Protein AF-A0AAW3JU17-F1 (afdb_monomer_lite)

Structure (mmCIF, N/CA/C/O backbone):
data_AF-A0AAW3JU17-F1
#
_entry.id   AF-A0AAW3JU17-F1
#
loop_
_atom_site.group_PDB
_atom_site.id
_atom_site.type_symbol
_atom_site.label_atom_id
_atom_site.label_alt_id
_atom_site.label_comp_id
_atom_site.label_asym_id
_atom_site.label_entity_id
_atom_site.label_seq_id
_atom_site.pdbx_PDB_ins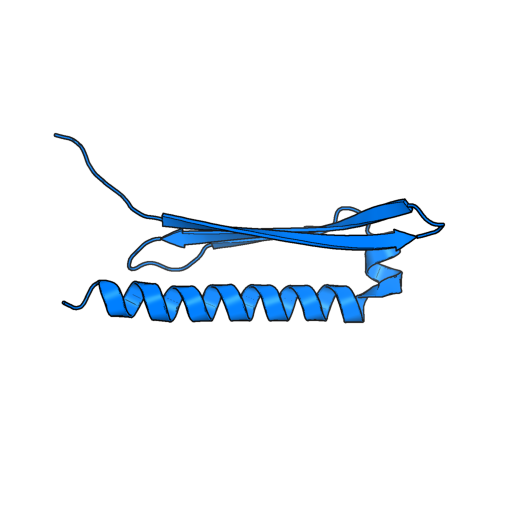_code
_atom_site.Cartn_x
_atom_site.Cartn_y
_atom_site.Cartn_z
_atom_site.occupancy
_atom_site.B_iso_or_equiv
_atom_site.auth_seq_id
_atom_site.auth_comp_id
_atom_site.auth_asym_id
_atom_site.auth_atom_id
_atom_site.pdbx_PDB_model_num
ATOM 1 N N . MET A 1 1 ? 34.960 -4.576 -10.592 1.00 62.41 1 MET A N 1
ATOM 2 C CA . MET A 1 1 ? 33.925 -4.092 -11.534 1.00 62.41 1 MET A CA 1
ATOM 3 C C . MET A 1 1 ? 32.627 -3.939 -10.759 1.00 62.41 1 MET A C 1
ATOM 5 O O . MET A 1 1 ? 32.280 -4.867 -10.039 1.00 62.41 1 MET A O 1
ATOM 9 N N . VAL A 1 2 ? 31.969 -2.781 -10.830 1.00 78.62 2 VAL A N 1
ATOM 10 C CA . VAL A 1 2 ? 30.708 -2.516 -10.111 1.00 78.62 2 VAL A CA 1
ATOM 11 C C . VAL A 1 2 ? 29.536 -2.964 -10.983 1.00 78.62 2 VAL A C 1
ATOM 13 O O . VAL A 1 2 ? 29.519 -2.667 -12.174 1.00 78.62 2 VAL A O 1
ATOM 16 N N . LYS A 1 3 ? 28.568 -3.678 -10.399 1.00 77.06 3 LYS A N 1
ATOM 17 C CA . LYS A 1 3 ? 27.268 -3.943 -11.028 1.00 77.06 3 LYS A CA 1
ATOM 18 C C . LYS A 1 3 ? 26.283 -2.885 -10.545 1.00 77.06 3 LYS A C 1
ATOM 20 O O . LYS A 1 3 ? 26.144 -2.698 -9.339 1.00 77.06 3 LYS A O 1
ATOM 25 N N . LEU A 1 4 ? 25.654 -2.184 -11.481 1.00 80.50 4 LEU A N 1
ATOM 26 C CA . LEU A 1 4 ? 24.641 -1.174 -11.197 1.00 80.50 4 LEU A CA 1
ATOM 27 C C . LEU A 1 4 ? 23.269 -1.775 -11.504 1.00 80.50 4 LEU A C 1
ATOM 29 O O . LEU A 1 4 ? 23.026 -2.212 -12.626 1.00 80.50 4 LEU A O 1
ATOM 33 N N . ASN A 1 5 ? 22.388 -1.793 -10.509 1.00 78.25 5 ASN A N 1
ATOM 34 C CA . ASN A 1 5 ? 20.996 -2.205 -10.645 1.00 78.25 5 ASN A CA 1
ATOM 35 C C . ASN A 1 5 ? 20.109 -1.025 -10.257 1.00 78.25 5 ASN A C 1
ATOM 37 O O . ASN A 1 5 ? 20.380 -0.341 -9.269 1.00 78.25 5 ASN A O 1
ATOM 41 N N . LYS A 1 6 ? 19.053 -0.793 -11.036 1.00 81.19 6 LYS A N 1
ATOM 42 C CA . LYS A 1 6 ? 18.038 0.216 -10.748 1.00 81.19 6 LYS A CA 1
ATOM 43 C C . LYS A 1 6 ? 16.751 -0.490 -10.336 1.00 81.19 6 LYS A C 1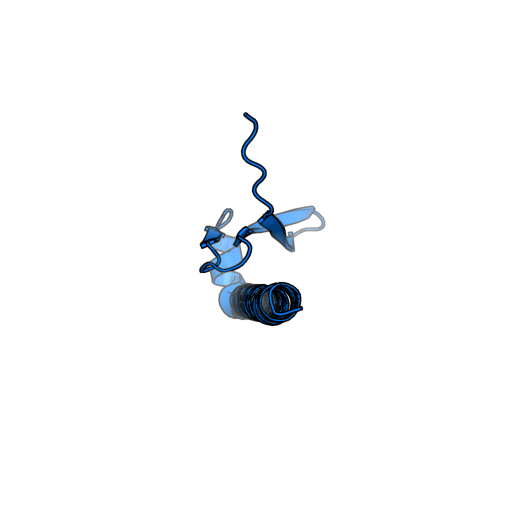
ATOM 45 O O . LYS A 1 6 ? 16.365 -1.489 -10.941 1.00 81.19 6 LYS A O 1
ATOM 50 N N . GLN A 1 7 ? 16.122 0.037 -9.297 1.00 86.56 7 GLN A N 1
ATOM 51 C CA . GLN A 1 7 ? 14.806 -0.379 -8.842 1.00 86.56 7 GLN A CA 1
ATOM 52 C C . GLN A 1 7 ? 14.064 0.839 -8.297 1.00 86.56 7 GLN A C 1
ATOM 54 O O . GLN A 1 7 ? 14.687 1.748 -7.742 1.00 86.56 7 GLN A O 1
ATOM 59 N N . THR A 1 8 ? 12.748 0.833 -8.437 1.00 90.19 8 THR A N 1
ATOM 60 C CA . THR A 1 8 ? 11.853 1.860 -7.915 1.00 90.19 8 THR A CA 1
ATOM 61 C C . THR A 1 8 ? 11.084 1.270 -6.741 1.00 90.19 8 THR A C 1
ATOM 63 O O . THR A 1 8 ? 10.419 0.249 -6.887 1.00 90.19 8 THR A O 1
ATOM 66 N N . THR A 1 9 ? 11.178 1.890 -5.566 1.00 91.56 9 THR A N 1
ATOM 67 C CA . THR A 1 9 ? 10.424 1.461 -4.380 1.00 91.56 9 THR A CA 1
ATOM 68 C C . THR A 1 9 ? 9.301 2.448 -4.105 1.00 91.56 9 THR A C 1
ATOM 70 O O . THR A 1 9 ? 9.534 3.653 -4.036 1.00 91.56 9 THR A O 1
ATOM 73 N N . VAL A 1 10 ? 8.091 1.930 -3.925 1.00 93.12 10 VAL A N 1
ATOM 74 C CA . VAL A 1 10 ? 6.886 2.703 -3.622 1.00 93.12 10 VAL A CA 1
ATOM 75 C C . VAL A 1 10 ? 6.318 2.202 -2.304 1.00 93.12 10 VAL A C 1
ATOM 77 O O . VAL A 1 10 ? 6.230 0.997 -2.080 1.00 93.12 10 VAL A O 1
ATOM 80 N N . THR A 1 11 ? 5.927 3.114 -1.423 1.00 94.38 11 THR A N 1
ATOM 81 C CA . THR A 1 11 ? 5.295 2.783 -0.146 1.00 94.38 11 THR A CA 1
ATOM 82 C C . THR A 1 11 ? 3.953 3.492 -0.036 1.00 94.38 11 THR A C 1
ATOM 84 O O . THR A 1 11 ? 3.799 4.632 -0.468 1.00 94.38 11 THR A O 1
ATOM 87 N N . GLY A 1 12 ? 2.968 2.789 0.510 1.00 93.31 12 GLY A N 1
ATOM 88 C CA . GLY A 1 12 ? 1.614 3.271 0.739 1.00 93.31 12 GLY A CA 1
ATOM 89 C C . GLY A 1 12 ? 1.233 3.070 2.198 1.00 93.31 12 GLY A C 1
ATOM 90 O O . GLY A 1 12 ? 1.596 2.071 2.820 1.00 93.31 12 GLY A O 1
ATOM 91 N N . VAL A 1 13 ? 0.513 4.032 2.757 1.00 93.38 13 VAL A N 1
ATOM 92 C CA . VAL A 1 13 ? -0.010 3.964 4.120 1.00 93.38 13 VAL A CA 1
ATOM 93 C C . VAL A 1 13 ? -1.503 4.236 4.047 1.00 93.38 13 VAL A C 1
ATOM 95 O O . VAL A 1 13 ? -1.902 5.337 3.681 1.00 93.38 13 VAL A O 1
ATOM 98 N N . CYS A 1 14 ? -2.318 3.250 4.418 1.00 91.44 14 CYS A N 1
ATOM 99 C CA . CYS A 1 14 ? -3.736 3.480 4.673 1.00 91.44 14 CYS A CA 1
ATOM 100 C C . CYS A 1 14 ? -3.871 3.911 6.125 1.00 91.44 14 CYS A C 1
ATOM 102 O O . CYS A 1 14 ? -3.672 3.097 7.034 1.00 91.44 14 CYS A O 1
ATOM 104 N N . ALA A 1 15 ? -4.196 5.179 6.342 1.00 91.50 15 ALA A N 1
ATOM 105 C CA . ALA A 1 15 ? -4.487 5.712 7.658 1.00 91.50 15 ALA A CA 1
ATOM 106 C C . ALA A 1 15 ? -5.926 6.222 7.716 1.00 91.50 15 ALA A C 1
ATOM 108 O O . ALA A 1 15 ? -6.409 6.851 6.779 1.00 91.50 15 ALA A O 1
ATOM 109 N N . LEU A 1 16 ? -6.605 5.937 8.824 1.00 87.75 16 LEU A N 1
ATOM 110 C CA . LEU A 1 16 ? -7.958 6.405 9.095 1.00 87.75 16 LEU A CA 1
ATOM 111 C C . LEU A 1 16 ? -7.963 7.247 10.362 1.00 87.75 16 LEU A C 1
ATOM 113 O O . LEU A 1 16 ? -7.301 6.919 11.348 1.00 87.75 16 LEU A O 1
ATOM 117 N N . THR A 1 17 ? -8.750 8.316 10.352 1.00 86.94 17 THR A N 1
ATOM 118 C CA . THR A 1 17 ? -8.965 9.138 11.541 1.00 86.94 17 THR A CA 1
ATOM 119 C C . THR A 1 17 ? -10.070 8.519 12.381 1.00 86.94 17 THR A C 1
ATOM 121 O O . THR A 1 17 ? -11.240 8.555 12.008 1.00 86.94 17 THR A O 1
ATOM 124 N N . VAL A 1 18 ? -9.700 7.973 13.535 1.00 83.62 18 VAL A N 1
ATOM 125 C CA . VAL A 1 18 ? -10.615 7.332 14.485 1.00 83.62 18 VAL A CA 1
ATOM 126 C C . VAL A 1 18 ? -10.495 8.074 15.807 1.00 83.62 18 VAL A C 1
ATOM 128 O O . VAL A 1 18 ? -9.393 8.220 16.338 1.00 83.62 18 VAL A O 1
ATOM 131 N N . ASP A 1 19 ? -11.607 8.610 16.308 1.00 82.25 19 ASP A N 1
ATOM 132 C CA . ASP A 1 19 ? -11.638 9.414 17.541 1.00 82.25 19 ASP A CA 1
ATOM 133 C C . ASP A 1 19 ? -10.640 10.594 17.530 1.00 82.25 19 ASP A C 1
ATOM 135 O O . ASP A 1 19 ? -9.998 10.917 18.531 1.00 82.25 19 ASP A O 1
ATOM 139 N N . GLY A 1 20 ? -10.462 11.228 16.364 1.00 85.81 20 GLY A N 1
ATOM 140 C CA . GLY A 1 20 ? -9.543 12.358 16.183 1.00 85.81 20 GLY A CA 1
ATOM 141 C C . GLY A 1 20 ? -8.057 11.983 16.172 1.00 85.81 20 GLY A C 1
ATOM 142 O O . GLY A 1 20 ? -7.208 12.873 16.193 1.00 85.81 20 GLY A O 1
ATOM 143 N N . LYS A 1 21 ? -7.728 10.687 16.133 1.00 87.19 21 LYS A N 1
ATOM 144 C CA . LYS A 1 21 ? -6.359 10.186 15.989 1.00 87.19 21 LYS A CA 1
ATOM 145 C C . LYS A 1 21 ? -6.206 9.473 14.658 1.00 87.19 21 LYS A C 1
ATOM 147 O O . LYS A 1 21 ? -6.990 8.588 14.328 1.00 87.19 21 LYS A O 1
ATOM 152 N N . GLU A 1 22 ? -5.169 9.842 13.922 1.00 88.44 22 GLU A N 1
ATOM 153 C CA . GLU A 1 22 ? -4.760 9.099 12.742 1.00 88.44 22 GLU A CA 1
ATOM 154 C C . GLU A 1 22 ? -4.215 7.736 13.183 1.00 88.44 22 GLU A C 1
ATOM 156 O O . GLU A 1 22 ? -3.291 7.643 13.996 1.00 88.44 22 GLU A O 1
ATOM 161 N N . LYS A 1 23 ? -4.836 6.669 12.689 1.00 90.06 23 LYS A N 1
ATOM 162 C CA . LYS A 1 23 ? -4.424 5.293 12.930 1.00 90.06 23 LYS A CA 1
ATOM 163 C C . LYS A 1 23 ? -4.081 4.639 11.613 1.00 90.06 23 LYS A C 1
ATOM 165 O O . LYS A 1 23 ? -4.895 4.606 10.694 1.00 90.06 23 LYS A O 1
ATOM 170 N N . GLN A 1 24 ? -2.886 4.073 11.549 1.00 92.31 24 GLN A N 1
ATOM 171 C CA . GLN A 1 24 ? -2.469 3.298 10.400 1.00 92.31 24 GLN A CA 1
ATOM 172 C C . GLN A 1 24 ? -3.157 1.931 10.415 1.00 92.31 24 GLN A C 1
ATOM 174 O O . GLN A 1 24 ? -2.917 1.104 11.289 1.00 92.31 24 GLN A O 1
ATOM 179 N N . VAL A 1 25 ? -4.003 1.702 9.419 1.00 94.00 25 VAL A N 1
ATOM 180 C CA . VAL A 1 25 ? -4.779 0.471 9.260 1.00 94.00 25 VAL A CA 1
ATOM 181 C C . VAL A 1 25 ? -3.992 -0.553 8.461 1.00 94.00 25 VAL A C 1
ATOM 183 O O . VAL A 1 25 ? -3.945 -1.734 8.813 1.00 94.00 25 VAL A O 1
ATOM 186 N N . ALA A 1 26 ? -3.323 -0.098 7.404 1.00 93.94 26 ALA A N 1
ATOM 187 C CA . ALA A 1 26 ? -2.510 -0.951 6.561 1.00 93.94 26 ALA A CA 1
ATOM 188 C C . ALA A 1 26 ? -1.279 -0.230 6.012 1.00 93.94 26 ALA A C 1
ATOM 190 O O . ALA A 1 26 ? -1.168 0.999 5.989 1.00 93.94 26 ALA A O 1
ATOM 191 N N . TYR A 1 27 ? -0.323 -1.039 5.588 1.00 94.44 27 TYR A N 1
ATOM 192 C CA . TYR A 1 27 ? 0.898 -0.620 4.937 1.00 94.44 27 TYR A CA 1
ATOM 193 C C . TYR A 1 27 ? 1.082 -1.418 3.658 1.00 94.44 27 TYR A C 1
ATOM 195 O O . TYR A 1 27 ? 0.943 -2.641 3.655 1.00 94.44 27 TYR A O 1
ATOM 203 N N . MET A 1 28 ? 1.441 -0.728 2.589 1.00 95.25 28 MET A N 1
ATOM 204 C CA . MET A 1 28 ? 1.789 -1.324 1.314 1.00 95.25 28 MET A CA 1
ATOM 205 C C . MET A 1 28 ? 3.220 -0.942 0.971 1.00 95.25 28 MET A C 1
ATOM 207 O O . MET A 1 28 ? 3.670 0.175 1.220 1.00 95.25 28 MET A O 1
ATOM 211 N N . ASN A 1 29 ? 3.947 -1.879 0.391 1.00 95.19 29 ASN A N 1
ATOM 212 C CA . ASN A 1 29 ? 5.249 -1.624 -0.191 1.00 95.19 29 ASN A CA 1
ATOM 213 C C . ASN A 1 29 ? 5.336 -2.349 -1.522 1.00 95.19 29 ASN A C 1
ATOM 215 O O . ASN A 1 29 ? 4.801 -3.442 -1.676 1.00 95.19 29 ASN A O 1
ATOM 219 N N . ALA A 1 30 ? 6.013 -1.743 -2.479 1.00 94.31 30 ALA A N 1
ATOM 220 C CA . ALA A 1 30 ? 6.318 -2.380 -3.735 1.00 94.31 30 ALA A CA 1
ATOM 221 C C . ALA A 1 30 ? 7.725 -2.025 -4.181 1.00 94.31 30 ALA A C 1
ATOM 223 O O . ALA A 1 30 ? 8.197 -0.911 -3.962 1.00 94.31 30 ALA A O 1
ATOM 224 N N . THR A 1 31 ? 8.393 -2.978 -4.815 1.00 92.56 31 THR A N 1
ATOM 225 C CA . THR A 1 31 ? 9.689 -2.774 -5.456 1.00 92.56 31 THR A CA 1
ATOM 226 C C . THR A 1 31 ? 9.603 -3.234 -6.898 1.00 92.56 31 THR A C 1
ATOM 228 O O . THR A 1 31 ? 9.307 -4.395 -7.163 1.00 92.56 31 THR A O 1
ATOM 231 N N . ILE A 1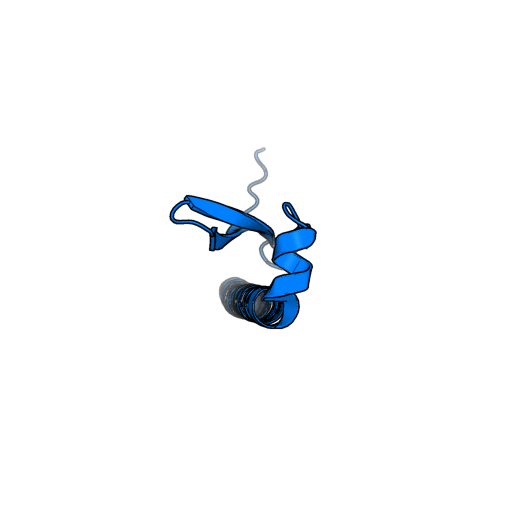 32 ? 9.873 -2.314 -7.815 1.00 90.44 32 ILE A N 1
ATOM 232 C CA . ILE A 1 32 ? 9.807 -2.498 -9.260 1.00 90.44 32 ILE A CA 1
ATOM 233 C C . ILE A 1 32 ? 11.248 -2.531 -9.778 1.00 90.44 32 ILE A C 1
ATOM 235 O O . ILE A 1 32 ? 11.917 -1.495 -9.786 1.00 90.44 32 ILE A O 1
ATOM 239 N N . PRO A 1 33 ? 11.791 -3.704 -10.130 1.00 87.19 33 PRO A N 1
ATOM 240 C CA . PRO A 1 33 ? 13.088 -3.788 -10.785 1.00 87.19 33 PRO A CA 1
ATOM 241 C C . PRO A 1 33 ? 12.967 -3.414 -12.269 1.00 87.19 33 PRO A C 1
ATOM 243 O O . PRO A 1 33 ? 11.948 -3.676 -12.904 1.00 87.19 33 PRO A O 1
ATOM 246 N N . VAL A 1 34 ? 14.033 -2.865 -12.856 1.00 82.19 34 VAL A N 1
ATOM 247 C CA . VAL A 1 34 ? 14.076 -2.633 -14.310 1.00 82.19 34 VAL A CA 1
ATOM 248 C C . VAL A 1 34 ? 14.086 -3.974 -15.053 1.00 82.19 34 VAL A C 1
ATOM 250 O O . VAL A 1 34 ? 14.983 -4.790 -14.835 1.00 82.19 34 VAL A O 1
ATOM 253 N N . GLY A 1 35 ? 13.103 -4.188 -15.934 1.00 75.31 35 GLY A N 1
ATOM 254 C CA . GLY A 1 35 ? 13.005 -5.384 -16.782 1.00 75.31 35 GLY A CA 1
ATOM 255 C C . GLY A 1 35 ? 12.628 -6.671 -16.039 1.00 75.31 35 GLY A C 1
ATOM 256 O O . GLY A 1 35 ? 12.960 -7.762 -16.501 1.00 75.31 35 GLY A O 1
ATOM 257 N N . GLY A 1 36 ? 11.980 -6.565 -14.875 1.00 78.94 36 GLY A N 1
ATOM 258 C CA . GLY A 1 36 ? 11.526 -7.716 -14.097 1.00 78.94 36 GLY A CA 1
ATOM 259 C C . GLY A 1 36 ? 10.162 -7.492 -13.452 1.00 78.94 36 GLY A C 1
ATOM 260 O O . GLY A 1 36 ? 9.586 -6.413 -13.525 1.00 78.94 36 GLY A O 1
ATOM 261 N N . THR A 1 37 ? 9.643 -8.528 -12.794 1.00 83.00 37 THR A N 1
ATOM 262 C CA . THR A 1 37 ? 8.332 -8.471 -12.135 1.00 83.00 37 THR A CA 1
ATOM 263 C C . THR A 1 37 ? 8.407 -7.674 -10.827 1.00 83.00 37 THR A C 1
ATOM 265 O O . THR A 1 37 ? 9.312 -7.928 -10.022 1.00 83.00 37 THR A O 1
ATOM 268 N N . PRO A 1 38 ? 7.466 -6.751 -10.557 1.00 87.62 38 PRO A N 1
ATOM 269 C CA . PRO A 1 38 ? 7.413 -6.034 -9.298 1.00 87.62 38 PRO A CA 1
ATOM 270 C C . PRO A 1 38 ? 7.076 -6.984 -8.154 1.00 87.62 38 PRO A C 1
ATOM 272 O O . PRO A 1 38 ? 6.256 -7.895 -8.277 1.00 87.62 38 PRO A O 1
ATOM 275 N N . ASN A 1 39 ? 7.690 -6.736 -7.007 1.00 91.00 39 ASN A N 1
ATOM 276 C CA . ASN A 1 39 ? 7.318 -7.368 -5.755 1.00 91.00 39 ASN A CA 1
ATOM 277 C C . ASN A 1 39 ? 6.383 -6.424 -5.003 1.00 91.00 39 ASN A C 1
ATOM 279 O O . ASN A 1 39 ? 6.792 -5.306 -4.711 1.00 91.00 39 ASN A O 1
ATOM 283 N N . ILE A 1 40 ? 5.157 -6.856 -4.712 1.00 92.69 40 ILE A N 1
ATOM 284 C CA . ILE A 1 40 ? 4.169 -6.074 -3.962 1.00 92.69 40 ILE A CA 1
ATOM 285 C C . ILE A 1 40 ? 3.888 -6.795 -2.642 1.00 92.69 40 ILE A C 1
ATOM 287 O O . ILE A 1 40 ? 3.455 -7.947 -2.630 1.00 92.69 40 ILE A O 1
ATOM 291 N N . GLY A 1 41 ? 4.123 -6.107 -1.530 1.00 93.19 41 GLY A N 1
ATOM 292 C CA . GLY A 1 41 ? 3.842 -6.553 -0.174 1.00 93.19 41 GLY A CA 1
ATOM 293 C C . GLY A 1 41 ? 2.775 -5.687 0.489 1.00 93.19 41 GLY A C 1
ATOM 294 O O . GLY A 1 41 ? 2.765 -4.463 0.360 1.00 93.19 41 GLY A O 1
ATOM 295 N N 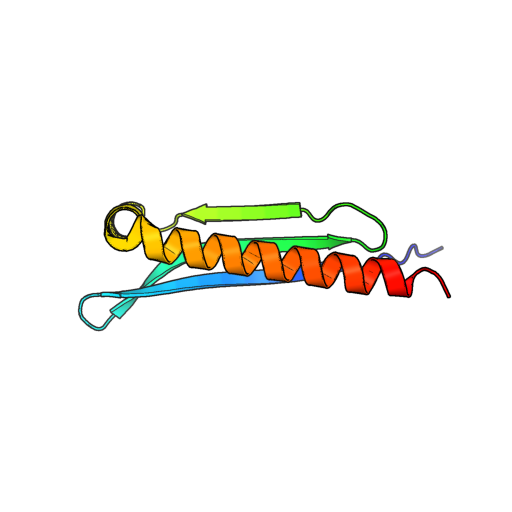. ARG A 1 42 ? 1.879 -6.324 1.243 1.00 93.06 42 ARG A N 1
ATOM 296 C CA . ARG A 1 42 ? 0.842 -5.649 2.030 1.00 93.06 42 ARG A CA 1
ATOM 297 C C . ARG A 1 42 ? 0.834 -6.205 3.443 1.00 93.06 42 ARG A C 1
ATOM 299 O O . ARG A 1 42 ? 0.914 -7.417 3.626 1.00 93.06 42 ARG A O 1
ATOM 306 N N . SER A 1 43 ? 0.685 -5.321 4.416 1.00 93.31 43 SER A N 1
ATOM 307 C CA . SER A 1 43 ? 0.622 -5.657 5.833 1.00 93.31 43 SER A CA 1
ATOM 308 C C . SER A 1 43 ? -0.541 -4.921 6.474 1.00 93.31 43 SER A C 1
ATOM 310 O O . SER A 1 43 ? -0.594 -3.693 6.458 1.00 93.31 43 SER A O 1
ATOM 312 N N . ILE A 1 44 ? -1.470 -5.671 7.058 1.00 93.25 44 ILE A N 1
ATOM 313 C CA . ILE A 1 44 ? -2.542 -5.106 7.878 1.00 93.25 44 ILE A CA 1
ATOM 314 C C . ILE A 1 44 ? -1.965 -4.878 9.274 1.00 93.25 44 ILE A C 1
ATOM 316 O O . ILE A 1 44 ? -1.444 -5.812 9.882 1.00 93.25 44 ILE A O 1
ATOM 320 N N . GLN A 1 45 ? -2.025 -3.638 9.754 1.00 93.00 45 GLN A N 1
ATOM 321 C CA . GLN A 1 45 ? -1.527 -3.264 11.079 1.00 93.00 45 GLN A CA 1
ATOM 322 C C . GLN A 1 45 ? -2.635 -3.269 12.129 1.00 93.00 45 GLN A C 1
ATOM 324 O O . GLN A 1 45 ? -2.396 -3.691 13.256 1.00 93.00 45 GLN A O 1
ATOM 329 N N . ASP A 1 46 ? -3.847 -2.865 11.747 1.00 93.12 46 ASP A N 1
ATOM 330 C CA . ASP A 1 46 ? -5.014 -2.858 12.626 1.00 93.12 46 ASP A CA 1
ATOM 331 C C . ASP A 1 46 ? -6.155 -3.643 11.970 1.00 93.12 46 ASP A C 1
ATOM 333 O O . ASP A 1 46 ? -6.832 -3.172 11.055 1.00 93.12 46 ASP A O 1
ATOM 337 N N . VAL A 1 47 ? -6.334 -4.890 12.412 1.00 92.06 47 VAL A N 1
ATOM 338 C CA . VAL A 1 47 ? -7.324 -5.815 11.843 1.00 92.06 47 VAL A CA 1
ATOM 339 C C . VAL A 1 47 ? -8.756 -5.388 12.185 1.00 92.06 47 VAL A C 1
ATOM 341 O O . VAL A 1 47 ? -9.671 -5.634 11.399 1.00 92.06 47 VAL A O 1
ATOM 344 N N . GLU A 1 48 ? -8.970 -4.736 13.328 1.00 91.56 48 GLU A N 1
ATOM 345 C CA . GLU A 1 48 ? -10.296 -4.284 13.757 1.00 91.56 48 GLU A CA 1
ATOM 346 C C . GLU A 1 48 ? -10.776 -3.129 12.872 1.00 91.56 48 GLU A C 1
ATOM 348 O O . GLU A 1 48 ? -11.885 -3.166 12.324 1.00 91.56 48 GLU A O 1
ATOM 353 N N . LEU A 1 49 ? -9.903 -2.145 12.644 1.00 90.31 49 LEU A N 1
ATOM 354 C CA . LEU A 1 49 ? -10.180 -1.045 11.725 1.00 90.31 49 LEU A CA 1
ATOM 355 C C . LEU A 1 49 ? -10.249 -1.501 10.275 1.00 90.31 49 LEU A C 1
ATOM 357 O O . LEU A 1 49 ? -11.099 -1.008 9.532 1.00 90.31 49 LEU A O 1
ATOM 361 N N . PHE A 1 50 ? -9.412 -2.463 9.886 1.00 91.88 50 PHE A N 1
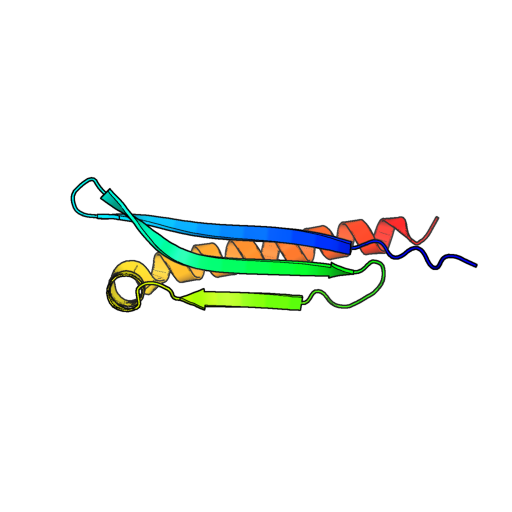ATOM 362 C CA . PHE A 1 50 ? -9.468 -3.061 8.559 1.00 91.88 50 PHE A CA 1
ATOM 363 C C . PHE A 1 50 ? -10.812 -3.738 8.313 1.00 91.88 50 PHE A C 1
ATOM 365 O O . PHE A 1 50 ? -11.425 -3.495 7.285 1.00 91.88 50 PHE A O 1
ATOM 372 N N . ASN A 1 51 ? -11.305 -4.561 9.241 1.00 92.06 51 ASN A N 1
ATOM 373 C CA . ASN A 1 51 ? -12.589 -5.238 9.059 1.00 92.06 51 ASN A CA 1
ATOM 374 C C . ASN A 1 51 ? -13.761 -4.253 9.025 1.00 92.06 51 ASN A C 1
ATOM 376 O O . ASN A 1 51 ? -14.695 -4.454 8.252 1.00 92.06 51 ASN A O 1
ATOM 380 N N . THR A 1 52 ? -13.690 -3.182 9.819 1.00 92.94 52 THR A N 1
ATOM 381 C CA . THR A 1 52 ? -14.714 -2.128 9.849 1.00 92.94 52 THR A CA 1
ATOM 382 C C . THR A 1 52 ? -14.755 -1.332 8.542 1.00 92.94 52 THR A C 1
ATOM 384 O O . THR A 1 52 ? -15.834 -1.041 8.039 1.00 92.94 52 THR A O 1
ATOM 387 N N . ASN A 1 53 ? -13.592 -1.029 7.957 1.00 91.38 53 ASN A N 1
ATOM 388 C CA . ASN A 1 53 ? -13.453 -0.191 6.757 1.00 91.38 53 ASN A CA 1
ATOM 389 C C . ASN A 1 53 ? -12.953 -1.000 5.554 1.00 91.38 53 ASN A C 1
ATOM 391 O O . ASN A 1 53 ? -12.233 -0.499 4.690 1.00 91.38 53 ASN A O 1
ATOM 395 N N . LYS A 1 54 ? -13.312 -2.286 5.514 1.00 91.00 54 LYS A N 1
ATOM 396 C CA . LYS A 1 54 ? -12.727 -3.272 4.601 1.00 91.00 54 LYS A CA 1
ATOM 397 C C . LYS A 1 54 ? -12.826 -2.844 3.146 1.00 91.00 54 LYS A C 1
ATOM 399 O O . LYS A 1 54 ? -11.863 -2.985 2.404 1.00 91.00 54 LYS A O 1
ATOM 404 N N . GLU A 1 55 ? -13.976 -2.325 2.735 1.00 92.56 55 GLU A N 1
ATOM 405 C CA . GLU A 1 55 ? -14.179 -1.870 1.360 1.00 92.56 55 GLU A CA 1
ATOM 406 C C . GLU A 1 55 ? -13.266 -0.704 0.980 1.00 92.56 55 GLU A C 1
ATOM 408 O O . GLU A 1 55 ? -12.752 -0.687 -0.134 1.00 92.56 55 GLU A O 1
ATOM 413 N N . GLU A 1 56 ? -13.034 0.248 1.884 1.00 91.00 56 GLU A N 1
ATOM 414 C CA . GLU A 1 56 ? -12.161 1.394 1.615 1.00 91.00 56 GLU A CA 1
ATOM 415 C C . GLU A 1 56 ? -10.699 0.965 1.541 1.00 91.00 56 GLU A C 1
ATOM 417 O O . GLU A 1 56 ? -10.024 1.254 0.557 1.00 91.00 56 GLU A O 1
ATOM 422 N N . VAL A 1 57 ? -10.234 0.165 2.504 1.00 91.19 57 VAL A N 1
ATOM 423 C CA . VAL A 1 57 ? -8.846 -0.317 2.493 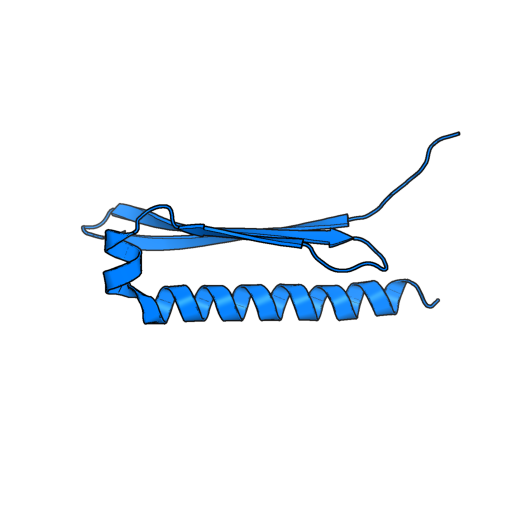1.00 91.19 57 VAL A CA 1
ATOM 424 C C . VAL A 1 57 ? -8.577 -1.216 1.280 1.00 91.19 57 VAL A C 1
ATOM 426 O O . VAL A 1 57 ? -7.499 -1.166 0.693 1.00 91.19 57 VAL A O 1
ATOM 429 N N . LEU A 1 58 ? -9.555 -2.021 0.849 1.00 92.12 58 LEU A N 1
ATOM 430 C CA . LEU A 1 58 ? -9.426 -2.809 -0.379 1.00 92.12 58 LEU A CA 1
ATOM 431 C C . LEU A 1 58 ? -9.383 -1.933 -1.640 1.00 92.12 58 LEU A C 1
ATOM 433 O O . LEU A 1 58 ? -8.652 -2.273 -2.571 1.00 92.12 58 LEU A O 1
ATOM 437 N N . LYS A 1 59 ? -10.119 -0.815 -1.681 1.00 93.69 59 LYS A N 1
ATOM 438 C CA . LYS A 1 59 ? -10.014 0.160 -2.780 1.00 93.69 59 LYS A CA 1
ATOM 439 C C . LYS A 1 59 ? -8.629 0.796 -2.818 1.00 93.69 59 LYS A C 1
ATOM 441 O O . LYS A 1 59 ? -8.039 0.851 -3.892 1.00 93.69 59 LYS A O 1
ATOM 446 N N . ASP A 1 60 ? -8.082 1.183 -1.669 1.00 92.62 60 ASP A N 1
ATOM 447 C CA . ASP A 1 60 ? -6.718 1.713 -1.590 1.00 92.62 60 ASP A CA 1
ATOM 448 C C . ASP A 1 60 ? -5.681 0.680 -2.042 1.00 92.62 60 ASP A C 1
ATOM 450 O O . ASP A 1 60 ? -4.733 1.005 -2.754 1.00 92.62 60 ASP A O 1
ATOM 454 N N . PHE A 1 61 ? -5.866 -0.592 -1.678 1.00 92.62 61 PHE A N 1
ATOM 455 C CA . PHE A 1 61 ? -5.003 -1.676 -2.143 1.00 92.62 61 PHE A CA 1
ATOM 456 C C . PHE A 1 61 ? -5.064 -1.876 -3.655 1.00 92.62 61 PHE A C 1
ATOM 458 O O . PHE A 1 61 ? -4.029 -2.173 -4.251 1.00 92.62 61 PHE A O 1
ATOM 465 N N . ALA A 1 62 ? -6.244 -1.744 -4.261 1.00 93.81 62 ALA A N 1
ATOM 466 C CA . ALA A 1 62 ? -6.409 -1.839 -5.706 1.00 93.81 62 ALA A CA 1
ATOM 467 C C . ALA A 1 62 ? -5.783 -0.632 -6.421 1.00 93.81 62 ALA A C 1
ATOM 469 O O . ALA A 1 62 ? -5.049 -0.816 -7.386 1.00 93.81 62 ALA A O 1
ATOM 470 N N . ALA A 1 63 ? -6.001 0.581 -5.906 1.00 93.94 63 ALA A N 1
ATOM 471 C CA . ALA A 1 63 ? -5.398 1.802 -6.436 1.00 93.94 63 ALA A CA 1
ATOM 472 C C . ALA A 1 63 ? -3.864 1.768 -6.344 1.00 93.94 63 ALA A C 1
ATOM 474 O O . ALA A 1 63 ? -3.170 2.187 -7.269 1.00 93.94 63 ALA A O 1
ATOM 475 N N . PHE A 1 64 ? -3.328 1.226 -5.246 1.00 93.25 64 PHE A N 1
ATOM 476 C CA . PHE A 1 64 ? -1.893 1.021 -5.096 1.00 93.25 64 PHE A CA 1
ATOM 477 C C . PHE A 1 64 ? -1.359 0.055 -6.153 1.00 93.25 64 PHE A C 1
ATOM 479 O O . PHE A 1 64 ? -0.396 0.388 -6.834 1.00 93.25 64 PHE A O 1
ATOM 486 N N . ASP A 1 65 ? -1.993 -1.105 -6.337 1.00 91.62 65 ASP A N 1
ATOM 487 C CA . ASP A 1 65 ? -1.570 -2.076 -7.352 1.00 91.62 65 ASP A CA 1
ATOM 488 C C . ASP A 1 65 ? -1.610 -1.487 -8.761 1.00 91.62 65 ASP A C 1
ATOM 490 O O . ASP A 1 65 ? -0.640 -1.626 -9.502 1.00 91.62 65 ASP A O 1
ATOM 494 N N . GLU A 1 66 ? -2.692 -0.794 -9.119 1.00 93.50 66 GLU A N 1
ATOM 495 C CA . GLU A 1 66 ? -2.832 -0.137 -10.422 1.00 93.50 66 GLU A CA 1
ATOM 496 C C . GLU A 1 66 ? -1.699 0.870 -10.665 1.00 93.50 66 GLU A C 1
ATOM 498 O O . GLU A 1 66 ? -1.084 0.874 -11.733 1.00 93.50 66 GLU A O 1
ATOM 503 N N . TYR A 1 67 ? -1.343 1.655 -9.644 1.00 92.19 67 TYR A N 1
ATOM 504 C CA . TYR A 1 67 ? -0.205 2.565 -9.711 1.00 92.19 67 TYR A CA 1
ATOM 505 C C . TYR A 1 67 ? 1.122 1.823 -9.939 1.00 92.19 67 TYR A C 1
ATOM 507 O O . TYR A 1 67 ? 1.921 2.240 -10.778 1.00 92.19 67 TYR A O 1
ATOM 515 N N . ILE A 1 68 ? 1.362 0.700 -9.251 1.00 91.25 68 ILE A N 1
ATOM 516 C CA . ILE A 1 68 ? 2.574 -0.112 -9.457 1.00 91.25 68 ILE A CA 1
ATOM 517 C C . ILE A 1 68 ? 2.634 -0.689 -10.873 1.00 91.25 68 ILE A C 1
ATOM 519 O O . ILE A 1 68 ? 3.697 -0.654 -11.495 1.00 91.25 68 ILE A O 1
ATOM 523 N N . TYR A 1 69 ? 1.520 -1.201 -11.395 1.00 88.69 69 TYR A N 1
ATOM 524 C CA . TYR A 1 69 ? 1.471 -1.746 -12.752 1.00 88.69 69 TYR A CA 1
ATOM 525 C C . TYR A 1 69 ? 1.715 -0.665 -13.810 1.00 88.69 69 TYR A C 1
ATOM 527 O O . TYR A 1 69 ? 2.539 -0.867 -14.700 1.00 88.69 69 TYR A O 1
ATOM 535 N N . SER A 1 70 ? 1.126 0.520 -13.642 1.00 89.12 70 SER A N 1
ATOM 536 C CA . SER A 1 70 ? 1.373 1.663 -14.528 1.00 89.12 70 SER A CA 1
ATOM 537 C C . SER A 1 70 ? 2.844 2.115 -14.516 1.00 89.12 70 SER A C 1
ATOM 539 O O . SER A 1 70 ? 3.422 2.459 -15.555 1.00 89.12 70 SER A O 1
ATOM 541 N N . LEU A 1 71 ? 3.497 2.066 -13.348 1.00 86.75 71 LEU A N 1
ATOM 542 C CA . LEU A 1 71 ? 4.932 2.324 -13.238 1.00 86.75 71 LEU A CA 1
ATOM 543 C C . LEU A 1 71 ? 5.775 1.246 -13.931 1.00 86.75 71 LEU A C 1
ATOM 545 O O . LEU A 1 71 ? 6.779 1.590 -14.553 1.00 86.75 71 LEU A O 1
ATOM 549 N N . MET A 1 72 ? 5.375 -0.028 -13.861 1.00 80.88 72 MET A N 1
ATOM 550 C CA . MET A 1 72 ? 6.070 -1.108 -14.568 1.00 80.88 72 MET A CA 1
ATOM 551 C C . MET A 1 72 ? 6.027 -0.892 -16.084 1.00 80.88 72 MET A C 1
ATOM 553 O O . MET A 1 72 ? 7.083 -0.907 -16.710 1.00 80.88 72 MET A O 1
ATOM 557 N N . GLU A 1 73 ? 4.861 -0.585 -16.657 1.00 74.81 73 GLU A N 1
ATOM 558 C CA . GLU A 1 73 ? 4.730 -0.283 -18.093 1.00 74.81 73 GLU A CA 1
ATOM 559 C C . GLU A 1 73 ? 5.629 0.898 -18.513 1.00 74.81 73 GLU A C 1
ATOM 561 O O . GLU A 1 73 ? 6.258 0.898 -19.577 1.00 74.81 73 GLU A O 1
ATOM 566 N N . THR A 1 74 ? 5.765 1.897 -17.638 1.00 69.50 74 THR A N 1
ATOM 567 C CA . THR A 1 74 ? 6.633 3.061 -17.872 1.00 69.50 74 THR A CA 1
ATOM 568 C C . THR A 1 74 ? 8.130 2.718 -17.778 1.00 69.50 74 THR A C 1
ATOM 570 O O . THR A 1 74 ? 8.950 3.309 -18.483 1.00 69.50 74 THR A O 1
ATOM 573 N N . GLU A 1 75 ? 8.530 1.785 -16.911 1.00 65.44 75 GLU A N 1
ATOM 574 C CA . GLU A 1 75 ? 9.933 1.355 -16.802 1.00 65.44 75 GLU A CA 1
ATOM 575 C C . GLU A 1 75 ? 10.320 0.311 -17.867 1.00 65.44 75 GLU A C 1
ATOM 577 O O . GLU A 1 75 ? 11.459 0.328 -18.342 1.00 65.44 75 GLU A O 1
ATOM 582 N N . GLU A 1 76 ? 9.389 -0.537 -18.317 1.00 58.94 76 GLU A N 1
ATOM 583 C CA . GLU A 1 76 ? 9.594 -1.458 -19.446 1.00 58.94 76 GLU A CA 1
ATOM 584 C C . GLU A 1 76 ? 9.848 -0.695 -20.750 1.00 58.94 76 GLU A C 1
ATOM 586 O O . GLU A 1 76 ? 10.803 -0.987 -21.473 1.00 58.94 76 GLU A O 1
ATOM 591 N N . THR A 1 77 ? 9.064 0.354 -21.008 1.00 54.00 77 THR A N 1
ATOM 592 C CA . THR A 1 77 ? 9.207 1.191 -22.210 1.00 54.00 77 THR A CA 1
ATOM 593 C C . THR A 1 77 ? 10.512 1.991 -22.247 1.00 54.00 77 THR A C 1
ATOM 595 O O . THR A 1 77 ? 11.014 2.280 -23.328 1.00 54.00 77 THR A O 1
ATOM 598 N N . LYS A 1 78 ? 11.132 2.277 -21.094 1.00 52.34 78 LYS A N 1
ATOM 599 C CA . LYS A 1 78 ? 12.430 2.976 -21.008 1.00 52.34 78 LYS A CA 1
ATOM 600 C C . LYS A 1 78 ? 13.661 2.116 -21.290 1.00 52.34 78 LYS A C 1
ATOM 602 O O . LYS A 1 78 ? 14.754 2.666 -21.392 1.00 52.34 78 LYS A O 1
ATOM 607 N N . THR A 1 79 ? 13.520 0.796 -21.378 1.00 46.34 79 THR A N 1
ATOM 608 C CA . THR A 1 79 ? 14.661 -0.108 -21.627 1.00 46.34 79 THR A CA 1
ATOM 609 C C . THR A 1 79 ? 14.769 -0.509 -23.107 1.00 46.34 79 THR A C 1
ATOM 611 O O . THR A 1 79 ? 15.659 -1.273 -23.472 1.00 46.34 79 THR A O 1
ATOM 614 N N . ALA A 1 80 ? 13.866 -0.006 -23.958 1.00 48.16 80 ALA A N 1
ATOM 615 C CA . ALA A 1 80 ? 13.773 -0.344 -25.379 1.00 48.16 80 ALA A CA 1
ATOM 616 C C . ALA A 1 80 ? 14.408 0.692 -26.336 1.00 48.16 80 ALA A C 1
ATOM 618 O O . ALA A 1 80 ? 14.269 0.532 -27.548 1.00 48.16 80 ALA A O 1
ATOM 619 N N . GLU A 1 81 ? 15.103 1.716 -25.825 1.00 39.41 81 GLU A N 1
ATOM 620 C CA . GLU A 1 81 ? 15.832 2.721 -26.628 1.00 39.41 81 GLU A CA 1
ATOM 621 C C . GLU A 1 81 ? 17.357 2.582 -26.526 1.00 39.41 81 GLU A C 1
ATOM 623 O O . GLU A 1 81 ? 17.872 2.389 -25.399 1.00 39.41 81 GLU A O 1
#

Radius of gyration: 15.96 Å; chains: 1; bounding box: 49×21×44 Å

Sequence (81 aa):
MVKLNKQTTVTGVCALTVDGKEKQVAYMNATIPVGGTPNIGRSIQDVELFNTNKEEVLKDFAAFDEYIYSLMETEETKTAE

Foldseek 3Di:
DDDDWDKDKDKDWDWDQDPNDTDTQKIKIWIGTQPDDIDIDIDGPHVVVCVVCVVVVVVVVVVVVVVVVVVNVVSPVVVPD

Secondary structure (DSSP, 8-state):
-PPP--EEEEEEEEEEEETTEEEEEEEEEEEEETTSPPEEEEEES-HHHHHHTHHHHHHHHHHHHHHHHHHHHHHHHTT--

pLDDT: mean 85.65, std 12.22, range [39.41, 95.25]

Organism: NCBI:txid1703332